Protein AF-A0A084B2P6-F1 (afdb_monomer)

InterPro domains:
  IPR013148 Glycosyl hydrolase family 32, N-terminal [PF00251] (120-154)
  IPR023296 Glycosyl hydrolase, five-bladed beta-propeller domain superfamily [G3DSA:2.115.10.20] (89-159)
  IPR023296 Glycosyl hydrolase, five-bladed beta-propeller domain superfamily [SSF75005] (111-155)
  IPR051214 Glycosyl Hydrolase 32 Enzymes [PTHR43101] (87-155)

Sequence (159 aa):
MSFLIGGGYDPGNLYVGLVRDEDGEILLKQTGINDEAMIRIVWDTSEWAGEPVHIVITDQSTSECWGHINFDDLRVGCPALGACNGQLTFNVLGQANQPARDSMETCELFAADPMRPQYHYTQYQGWINDPAGLSQWNGKHHLFSQFYPDDPFWAVFGM

Organism: Stachybotrys chartarum (strain CBS 109288 / IBT 7711) (NCBI:txid1280523)

Mean predicted aligned error: 15.07 Å

Secondary structure (DSSP, 8-state):
-EEEEEE--BTTTEEEEEEETTT--EEEEE---SEEEEEEEE---GGGTTS-EEEEEEE----SSS--EEEEEEE-SGGGGT-STT-------SSTTPPPTTSS-HHHHHHT-TTS-SSS---SSSEEEEEEEEEEETTEEEEEEEEESS-SS---S--

Radius of gyration: 19.7 Å; Cα contacts (8 Å, |Δi|>4): 262; chains: 1; bounding box: 38×52×53 Å

Structure (mmCIF, N/CA/C/O backbone):
data_AF-A0A084B2P6-F1
#
_entry.id   AF-A0A084B2P6-F1
#
loop_
_atom_site.group_PDB
_atom_site.id
_atom_site.type_symbol
_atom_site.label_atom_id
_atom_site.label_alt_id
_atom_site.label_comp_id
_atom_site.label_asym_id
_atom_site.label_entity_id
_atom_site.label_seq_id
_atom_site.pdbx_PDB_ins_code
_atom_site.Cartn_x
_atom_site.Cartn_y
_atom_site.Cartn_z
_atom_site.occupancy
_atom_site.B_iso_or_equiv
_atom_site.auth_seq_id
_atom_site.auth_comp_id
_atom_site.auth_asym_id
_atom_site.auth_atom_id
_atom_site.pdbx_PDB_model_num
ATOM 1 N N . MET A 1 1 ? -7.056 -10.929 7.705 1.00 83.38 1 MET A N 1
ATOM 2 C CA . MET A 1 1 ? -6.631 -10.192 6.487 1.00 83.38 1 MET A CA 1
ATOM 3 C C . MET A 1 1 ? -5.194 -10.553 6.108 1.00 83.38 1 MET A C 1
ATOM 5 O O . MET A 1 1 ? -4.532 -11.230 6.880 1.00 83.38 1 MET A O 1
ATOM 9 N N . SER A 1 2 ? -4.696 -10.149 4.940 1.00 83.50 2 SER A N 1
ATOM 10 C CA . SER A 1 2 ? -3.293 -10.384 4.550 1.00 83.50 2 SER A CA 1
ATOM 11 C C . SER A 1 2 ? -2.798 -9.341 3.555 1.00 83.50 2 SER A C 1
ATOM 13 O O . SER A 1 2 ? -3.618 -8.810 2.816 1.00 83.50 2 SER A O 1
ATOM 15 N N . PHE A 1 3 ? -1.497 -9.097 3.482 1.00 86.81 3 PHE A N 1
ATOM 16 C CA . PHE A 1 3 ? -0.875 -8.117 2.584 1.00 86.81 3 PHE A CA 1
ATOM 17 C C . PHE A 1 3 ? 0.580 -8.492 2.300 1.00 86.81 3 PHE A C 1
ATOM 19 O O . PHE A 1 3 ? 1.117 -9.395 2.941 1.00 86.81 3 PHE A O 1
ATOM 26 N N . LEU A 1 4 ? 1.210 -7.830 1.337 1.00 83.31 4 LEU A N 1
ATOM 27 C CA . LEU A 1 4 ? 2.648 -7.878 1.108 1.00 83.31 4 LEU A CA 1
ATOM 28 C C . LEU A 1 4 ? 3.327 -6.684 1.786 1.00 83.31 4 LEU A C 1
ATOM 30 O O . LEU A 1 4 ? 2.823 -5.564 1.715 1.00 83.31 4 LEU A O 1
ATOM 34 N N . ILE A 1 5 ? 4.469 -6.924 2.427 1.00 85.38 5 ILE A N 1
ATOM 35 C CA . ILE A 1 5 ? 5.293 -5.885 3.054 1.00 85.38 5 ILE A CA 1
ATOM 36 C C . ILE A 1 5 ? 6.774 -6.105 2.751 1.00 85.38 5 ILE A C 1
ATOM 38 O O . ILE A 1 5 ? 7.235 -7.245 2.700 1.00 85.38 5 ILE A O 1
ATOM 42 N N . GLY A 1 6 ? 7.509 -5.010 2.602 1.00 80.44 6 GLY A N 1
ATOM 43 C CA . GLY A 1 6 ? 8.960 -4.968 2.440 1.00 80.44 6 GLY A CA 1
ATOM 44 C C . GLY A 1 6 ? 9.513 -3.659 3.004 1.00 80.44 6 GLY A C 1
ATOM 45 O O . GLY A 1 6 ? 8.765 -2.832 3.530 1.00 80.44 6 GLY A O 1
ATOM 46 N N . GLY A 1 7 ? 10.820 -3.465 2.906 1.00 85.31 7 GLY A N 1
ATOM 47 C CA . GLY A 1 7 ? 11.531 -2.297 3.414 1.00 85.31 7 GLY A CA 1
ATOM 48 C C . GLY A 1 7 ? 12.064 -2.471 4.839 1.00 85.31 7 GLY A C 1
ATOM 49 O O . GLY A 1 7 ? 12.409 -3.572 5.289 1.00 85.31 7 GLY A O 1
ATOM 50 N N . GLY A 1 8 ? 12.182 -1.351 5.54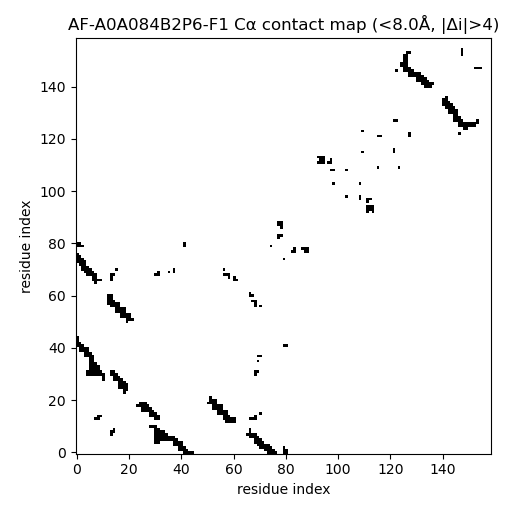5 1.00 79.19 8 GLY A N 1
ATOM 51 C CA . GLY A 1 8 ? 12.885 -1.230 6.815 1.00 79.19 8 GLY A CA 1
ATOM 52 C C . GLY A 1 8 ? 12.164 -1.842 8.019 1.00 79.19 8 GLY A C 1
ATOM 53 O O . GLY A 1 8 ? 10.936 -1.910 8.097 1.00 79.19 8 GLY A O 1
ATOM 54 N N . TYR A 1 9 ? 12.967 -2.267 8.993 1.00 83.56 9 TYR A N 1
ATOM 55 C CA . TYR A 1 9 ? 12.530 -2.648 10.332 1.00 83.56 9 TYR A CA 1
ATOM 56 C C . TYR A 1 9 ? 12.719 -1.458 11.281 1.00 83.56 9 TYR A C 1
ATOM 58 O O . TYR A 1 9 ? 13.807 -1.243 11.815 1.00 83.56 9 TYR A O 1
ATOM 66 N N . ASP A 1 10 ? 11.653 -0.692 11.502 1.00 81.81 10 ASP A N 1
ATOM 67 C CA . ASP A 1 10 ? 11.595 0.314 12.564 1.00 81.81 10 ASP A CA 1
ATOM 68 C C . ASP A 1 10 ? 10.172 0.358 13.150 1.00 81.81 10 ASP A C 1
ATOM 70 O O . ASP A 1 10 ? 9.289 1.014 12.606 1.00 81.81 10 ASP A O 1
ATOM 74 N N . PRO A 1 11 ? 9.909 -0.318 14.279 1.00 81.75 11 PRO A N 1
ATOM 75 C CA . PRO A 1 11 ? 8.573 -0.349 14.881 1.00 81.75 11 PRO A CA 1
ATOM 76 C C . PRO A 1 11 ? 8.019 1.021 15.311 1.00 81.75 11 PRO A C 1
ATOM 78 O O . PRO A 1 11 ? 6.806 1.152 15.536 1.00 81.75 11 PRO A O 1
ATOM 81 N N . GLY A 1 12 ? 8.893 2.020 15.475 1.00 85.31 12 GLY A N 1
ATOM 82 C CA . GLY A 1 12 ? 8.525 3.388 15.822 1.00 85.31 12 GLY A CA 1
ATOM 83 C C . GLY A 1 12 ? 8.117 4.210 14.605 1.00 85.31 12 GLY A C 1
ATOM 84 O O . GLY A 1 12 ? 7.146 4.957 14.696 1.00 85.31 12 GLY A O 1
ATOM 85 N N . ASN A 1 13 ? 8.810 4.033 13.476 1.00 88.94 13 ASN A N 1
ATOM 86 C CA . ASN A 1 13 ? 8.720 4.958 12.339 1.00 88.94 13 ASN A CA 1
ATOM 87 C C . ASN A 1 13 ? 8.388 4.304 10.986 1.00 88.94 13 ASN A C 1
ATOM 89 O O . ASN A 1 13 ? 8.022 5.025 10.066 1.00 88.94 13 ASN A O 1
ATOM 93 N N . LEU A 1 14 ? 8.511 2.981 10.846 1.00 86.62 14 LEU A N 1
ATOM 94 C CA . LEU A 1 14 ? 8.320 2.224 9.601 1.00 86.62 14 LEU A CA 1
ATOM 95 C C . LEU A 1 14 ? 7.420 1.012 9.849 1.00 86.62 14 LEU A C 1
ATOM 97 O O . LEU A 1 14 ? 7.892 -0.092 10.139 1.00 86.62 14 LEU A O 1
ATOM 101 N N . TYR A 1 15 ? 6.107 1.205 9.754 1.00 90.81 15 TYR A N 1
ATOM 102 C CA . TYR A 1 15 ? 5.160 0.117 9.984 1.00 90.81 15 TYR A CA 1
ATOM 103 C C . TYR A 1 15 ? 3.835 0.288 9.250 1.00 90.81 15 TYR A C 1
ATOM 105 O O . TYR A 1 15 ? 3.388 1.392 8.958 1.00 90.81 15 TYR A O 1
ATOM 113 N N . VAL A 1 16 ? 3.163 -0.837 9.046 1.00 92.75 16 VAL A N 1
ATOM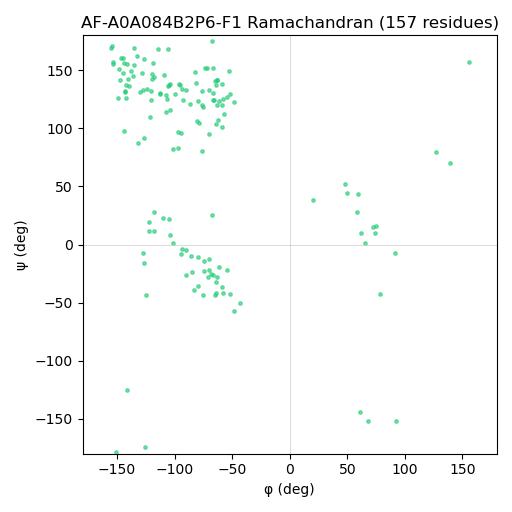 114 C CA . VAL A 1 16 ? 1.744 -0.912 8.709 1.00 92.75 16 VAL A CA 1
ATOM 115 C C . VAL A 1 16 ? 0.976 -1.246 9.981 1.00 92.75 16 VAL A C 1
ATOM 117 O O . VAL A 1 16 ? 1.338 -2.182 10.698 1.00 92.75 16 VAL A O 1
ATOM 120 N N . GLY A 1 17 ? -0.061 -0.473 10.285 1.00 92.50 17 GLY A N 1
ATOM 121 C CA . GLY A 1 17 ? -0.928 -0.651 11.444 1.00 92.50 17 GLY A CA 1
ATOM 122 C C . GLY A 1 17 ? -2.379 -0.901 11.047 1.00 92.50 17 GLY A C 1
ATOM 123 O O . GLY A 1 17 ? -2.866 -0.295 10.095 1.00 92.50 17 GLY A O 1
ATOM 124 N N . LEU A 1 18 ? -3.070 -1.768 11.788 1.00 91.75 18 LEU A N 1
ATOM 125 C CA . LEU A 1 18 ? -4.532 -1.831 11.811 1.00 91.75 18 LEU A CA 1
ATOM 126 C C . LEU A 1 18 ? -5.023 -0.958 12.960 1.00 91.75 18 LEU A C 1
ATOM 128 O O . LEU A 1 18 ? -4.600 -1.173 14.095 1.00 91.75 18 LEU A O 1
ATOM 132 N N . VAL A 1 19 ? -5.893 0.001 12.674 1.00 94.12 19 VAL A N 1
ATOM 133 C CA . VAL A 1 19 ? -6.358 0.991 13.647 1.00 94.12 19 VAL A CA 1
ATOM 134 C C . VAL A 1 19 ? -7.868 0.901 13.789 1.00 94.12 19 VAL A C 1
ATOM 136 O O . VAL A 1 19 ? -8.574 0.858 12.781 1.00 94.12 19 VAL A O 1
ATOM 139 N N . ARG A 1 20 ? -8.361 0.869 15.030 1.00 94.06 20 ARG A N 1
ATOM 140 C CA . ARG A 1 20 ? -9.796 0.955 15.321 1.00 94.06 20 ARG A CA 1
ATOM 141 C C . ARG A 1 20 ? -10.269 2.396 15.163 1.00 94.06 20 ARG A C 1
ATOM 143 O O . ARG A 1 20 ? -9.659 3.316 15.704 1.00 94.06 20 ARG A O 1
ATOM 150 N N . ASP A 1 21 ? -11.373 2.598 14.448 1.00 89.81 21 ASP A N 1
ATOM 151 C CA . ASP A 1 21 ? -11.883 3.948 14.172 1.00 89.81 21 ASP A CA 1
ATOM 152 C C . ASP A 1 21 ? -12.468 4.632 15.419 1.00 89.81 21 ASP A C 1
ATOM 154 O O . ASP A 1 21 ? -12.472 5.858 15.499 1.00 89.81 21 ASP A O 1
ATOM 158 N N . GLU A 1 22 ? -12.979 3.855 16.381 1.00 94.12 22 GLU A N 1
ATOM 159 C CA . GLU A 1 22 ? -13.667 4.373 17.572 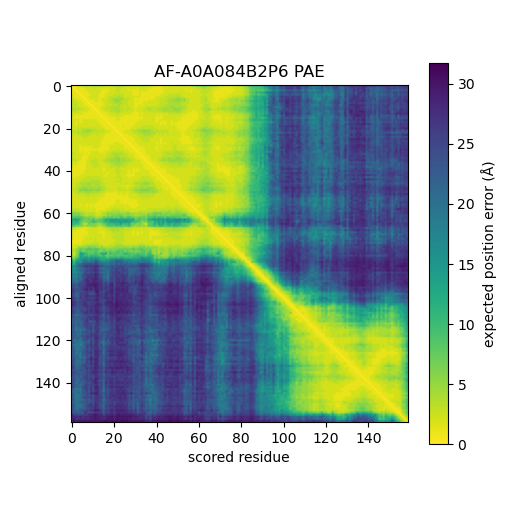1.00 94.12 22 GLU A CA 1
ATOM 160 C C . GLU A 1 22 ? -12.744 5.185 18.492 1.00 94.12 22 GLU A C 1
ATOM 162 O O . GLU A 1 22 ? -13.128 6.252 18.975 1.00 94.12 22 GLU A O 1
ATOM 167 N N . ASP A 1 23 ? -11.533 4.689 18.731 1.00 96.06 23 ASP A N 1
ATOM 168 C CA . ASP A 1 23 ? -10.599 5.209 19.734 1.00 96.06 23 ASP A CA 1
ATOM 169 C C . ASP A 1 23 ? -9.200 5.514 19.169 1.00 96.06 23 ASP A C 1
ATOM 171 O O . ASP A 1 23 ? -8.370 6.109 19.862 1.00 96.06 23 ASP A O 1
ATOM 175 N N . GLY A 1 24 ? -8.935 5.154 17.909 1.00 94.19 24 GLY A N 1
ATOM 176 C CA . GLY A 1 24 ? -7.622 5.293 17.286 1.00 94.19 24 GLY A CA 1
ATOM 177 C C . GLY A 1 24 ? -6.587 4.295 17.811 1.00 94.19 24 GLY A C 1
ATOM 178 O O . GLY A 1 24 ? -5.388 4.501 17.600 1.00 94.19 24 GLY A O 1
ATOM 179 N N . GLU A 1 25 ? -7.005 3.234 18.505 1.00 94.75 25 GLU A N 1
ATOM 180 C CA . GLU A 1 25 ? -6.102 2.206 19.011 1.00 94.75 25 GLU A CA 1
ATOM 181 C C . GLU A 1 25 ? -5.468 1.422 17.852 1.00 94.75 25 GLU A C 1
ATOM 183 O O . GLU A 1 25 ? -6.154 0.932 16.954 1.00 94.75 25 GLU A O 1
ATOM 188 N N . ILE A 1 26 ? -4.139 1.267 17.882 1.00 91.88 26 ILE A N 1
ATOM 189 C CA . ILE A 1 26 ? -3.423 0.377 16.961 1.00 91.88 26 ILE A CA 1
ATOM 190 C C . ILE A 1 26 ? -3.577 -1.061 17.468 1.00 91.88 26 ILE A C 1
ATOM 192 O O . ILE A 1 26 ? -2.906 -1.463 18.416 1.00 91.88 26 ILE A O 1
ATOM 196 N N . LEU A 1 27 ? -4.425 -1.834 16.797 1.00 91.75 27 LEU A N 1
ATOM 197 C CA . LEU A 1 27 ? -4.758 -3.221 17.128 1.00 91.75 27 LEU A CA 1
ATOM 198 C C . LEU A 1 27 ? -3.637 -4.189 16.743 1.00 91.75 27 LEU A C 1
ATOM 200 O O . LEU A 1 27 ? -3.278 -5.092 17.495 1.00 91.75 27 LEU A O 1
ATOM 204 N N . LEU A 1 28 ? -3.074 -3.992 15.550 1.00 90.69 28 LEU A N 1
ATOM 205 C CA . LEU A 1 28 ? -1.980 -4.792 15.007 1.00 90.69 28 LEU A CA 1
ATOM 206 C C . LEU A 1 28 ? -0.959 -3.882 14.342 1.00 90.69 28 LEU A C 1
ATOM 208 O O . LEU A 1 28 ? -1.307 -2.841 13.788 1.00 90.69 28 LEU A O 1
ATOM 212 N N . LYS A 1 29 ? 0.307 -4.297 14.369 1.00 91.69 29 LYS A N 1
ATOM 213 C CA . LYS A 1 29 ? 1.418 -3.569 13.758 1.00 91.69 29 LYS A CA 1
ATOM 214 C C . LYS A 1 29 ? 2.411 -4.543 13.134 1.00 91.69 29 LYS A C 1
ATOM 216 O O . LYS A 1 29 ? 2.745 -5.554 13.746 1.00 91.69 29 LYS A O 1
ATOM 221 N N . GLN A 1 30 ? 2.903 -4.225 11.941 1.00 90.88 30 GLN A N 1
ATOM 222 C CA . GLN A 1 30 ? 3.903 -5.016 11.228 1.00 90.88 30 GLN A CA 1
ATOM 223 C C . GLN A 1 30 ? 4.926 -4.108 10.547 1.00 90.88 30 GLN A C 1
ATOM 225 O O . GLN A 1 30 ? 4.562 -3.123 9.914 1.00 90.88 30 GLN A O 1
ATOM 230 N N . THR A 1 31 ? 6.201 -4.469 10.644 1.00 88.94 31 THR A N 1
ATOM 231 C CA . THR A 1 31 ? 7.308 -3.795 9.952 1.00 88.94 31 THR A CA 1
ATOM 232 C C . THR A 1 31 ? 7.811 -4.640 8.781 1.00 88.94 31 THR A C 1
ATOM 234 O O . THR A 1 31 ? 7.508 -5.839 8.696 1.00 88.94 31 THR A O 1
ATOM 237 N N . GLY A 1 32 ? 8.644 -4.036 7.930 1.00 78.25 32 GLY A N 1
ATOM 238 C CA . GLY A 1 32 ? 9.517 -4.777 7.025 1.00 78.25 32 GLY A CA 1
ATOM 239 C C . GLY A 1 32 ? 10.607 -5.543 7.785 1.00 78.25 32 GLY A C 1
ATOM 240 O O . GLY A 1 32 ? 10.730 -5.444 9.012 1.00 78.25 32 GLY A O 1
ATOM 241 N N . ILE A 1 33 ? 11.391 -6.332 7.050 1.00 78.31 33 ILE A N 1
ATOM 242 C CA . ILE A 1 33 ? 12.451 -7.201 7.595 1.00 78.31 33 ILE A CA 1
ATOM 243 C C . ILE A 1 33 ? 13.866 -6.721 7.241 1.00 78.31 33 ILE A C 1
ATOM 245 O O . ILE A 1 33 ? 14.809 -7.506 7.279 1.00 78.31 33 ILE A O 1
ATOM 249 N N . ASN A 1 34 ? 14.018 -5.431 6.931 1.00 79.19 34 ASN A N 1
ATOM 250 C CA . ASN A 1 34 ? 15.228 -4.856 6.340 1.00 79.19 34 ASN A CA 1
ATOM 251 C C . ASN A 1 34 ? 15.598 -5.493 4.987 1.00 79.19 34 ASN A C 1
ATOM 253 O O . ASN A 1 34 ? 16.763 -5.784 4.727 1.00 79.19 34 ASN A O 1
ATOM 257 N N . ASP A 1 35 ? 14.595 -5.701 4.135 1.00 74.94 35 ASP A N 1
ATOM 258 C CA . ASP A 1 35 ? 14.761 -6.264 2.794 1.00 74.94 35 ASP A CA 1
ATOM 259 C C . ASP A 1 35 ? 13.710 -5.661 1.853 1.00 74.94 35 ASP A C 1
ATOM 261 O O . ASP A 1 35 ? 12.566 -5.464 2.257 1.00 74.94 35 ASP A O 1
ATOM 265 N N . GLU A 1 36 ? 14.079 -5.373 0.606 1.00 76.88 36 GLU A N 1
ATOM 266 C CA . GLU A 1 36 ? 13.145 -4.910 -0.433 1.00 76.88 36 GLU A CA 1
ATOM 267 C C . GLU A 1 36 ? 12.189 -6.021 -0.882 1.00 76.88 36 GLU A C 1
ATOM 269 O O . GLU A 1 36 ? 11.116 -5.745 -1.423 1.00 76.88 36 GLU A O 1
ATOM 274 N N . ALA A 1 37 ? 12.570 -7.284 -0.669 1.00 66.38 37 ALA A N 1
ATOM 275 C CA . ALA A 1 37 ? 11.736 -8.426 -0.987 1.00 66.38 37 ALA A CA 1
ATOM 276 C C . ALA A 1 37 ? 10.407 -8.360 -0.220 1.00 66.38 37 ALA A C 1
ATOM 278 O O . ALA A 1 37 ? 10.350 -8.395 1.009 1.00 66.38 37 ALA A O 1
ATOM 279 N N . MET A 1 38 ? 9.318 -8.316 -0.983 1.00 72.31 38 MET A N 1
ATOM 280 C CA . MET A 1 38 ? 7.965 -8.276 -0.451 1.00 72.31 38 MET A CA 1
ATOM 281 C C . MET A 1 38 ? 7.545 -9.661 0.051 1.00 72.31 38 MET A C 1
ATOM 283 O O . MET A 1 38 ? 7.466 -10.618 -0.724 1.00 72.31 38 MET A O 1
ATOM 287 N N . ILE A 1 39 ? 7.227 -9.769 1.341 1.00 71.38 39 ILE A N 1
ATOM 288 C CA . ILE A 1 39 ? 6.744 -11.004 1.968 1.00 71.38 39 ILE A CA 1
ATOM 289 C C . ILE A 1 39 ? 5.267 -10.898 2.331 1.00 71.38 39 ILE A C 1
ATOM 291 O O . ILE A 1 39 ? 4.776 -9.838 2.715 1.00 71.38 39 ILE A O 1
ATOM 295 N N . ARG A 1 40 ? 4.545 -12.019 2.237 1.00 86.31 40 ARG A N 1
ATOM 296 C CA . ARG A 1 40 ? 3.134 -12.073 2.623 1.00 86.31 40 ARG A CA 1
ATOM 297 C C . ARG A 1 40 ? 2.982 -12.192 4.130 1.00 86.31 40 ARG A C 1
ATOM 299 O O . ARG A 1 40 ? 3.441 -13.155 4.736 1.00 86.31 40 ARG A O 1
ATOM 306 N N . ILE A 1 41 ? 2.247 -11.248 4.694 1.00 84.12 41 ILE A N 1
ATOM 307 C CA . ILE A 1 41 ? 1.814 -11.228 6.083 1.00 84.12 41 ILE A CA 1
ATOM 308 C C . ILE A 1 41 ? 0.347 -11.595 6.129 1.00 84.12 41 ILE A C 1
ATOM 310 O O . ILE A 1 41 ? -0.454 -11.124 5.322 1.00 84.12 41 ILE A O 1
ATOM 314 N N . VAL A 1 42 ? -0.002 -12.438 7.091 1.00 82.06 42 VAL A N 1
ATOM 315 C CA . VAL A 1 42 ? -1.379 -12.814 7.382 1.00 82.06 42 VAL A CA 1
ATOM 316 C C . VAL A 1 42 ? -1.661 -12.412 8.818 1.00 82.06 42 VAL A C 1
ATOM 318 O O . VAL A 1 42 ? -0.960 -12.822 9.738 1.00 82.06 42 VAL A O 1
ATOM 321 N N . TRP A 1 43 ? -2.698 -11.609 8.995 1.00 86.19 43 TRP A N 1
ATOM 322 C CA . TRP A 1 43 ? -3.242 -11.247 10.293 1.00 86.19 43 TRP A CA 1
ATOM 323 C C . TRP A 1 43 ? -4.569 -11.965 10.495 1.00 86.19 43 TRP A C 1
ATOM 325 O O . TRP A 1 43 ? -5.461 -11.876 9.643 1.00 86.19 43 TRP A O 1
ATOM 335 N N . ASP A 1 44 ? -4.727 -12.642 11.627 1.00 83.19 44 ASP A N 1
ATOM 336 C CA . ASP A 1 44 ? -6.058 -12.999 12.100 1.00 83.19 44 ASP A CA 1
ATOM 337 C C . ASP A 1 44 ? -6.701 -11.740 12.682 1.00 83.19 44 ASP A C 1
ATOM 339 O O . ASP A 1 44 ? -6.167 -11.114 13.590 1.00 83.19 44 ASP A O 1
ATOM 343 N N . THR A 1 45 ? -7.815 -11.331 12.086 1.00 85.50 45 THR A N 1
ATOM 344 C CA . THR A 1 45 ? -8.567 -10.131 12.471 1.00 85.50 45 THR A CA 1
ATOM 345 C C . THR A 1 45 ? -10.004 -10.485 12.830 1.00 85.50 45 THR A C 1
ATOM 347 O O . THR A 1 45 ? -10.884 -9.632 12.750 1.00 85.50 45 THR A O 1
ATOM 350 N N . SER A 1 46 ? -10.270 -11.759 13.133 1.00 83.75 46 SER A N 1
ATOM 351 C CA . SER A 1 46 ? -11.613 -12.248 13.455 1.00 83.75 46 SER A CA 1
ATOM 352 C C . SER A 1 46 ? -12.184 -11.618 14.725 1.00 83.75 46 SER A C 1
ATOM 354 O O . SER A 1 46 ? -13.396 -11.444 14.808 1.00 83.75 46 SER A O 1
ATOM 356 N N . GLU A 1 47 ? -11.320 -11.219 15.661 1.00 86.81 47 GLU A N 1
ATOM 357 C CA . GLU A 1 47 ? -11.694 -10.541 16.906 1.00 86.81 47 GLU A CA 1
ATOM 358 C C . GLU A 1 47 ? -12.457 -9.229 16.667 1.00 86.81 47 GLU A C 1
ATOM 360 O O . GLU A 1 47 ? -13.418 -8.953 17.375 1.00 86.81 47 GLU A O 1
ATOM 365 N N . TRP A 1 48 ? -12.099 -8.475 15.624 1.00 87.38 48 TRP A N 1
ATOM 366 C CA . TRP A 1 48 ? -12.689 -7.164 15.302 1.00 87.38 48 TRP A CA 1
ATOM 367 C C . TRP A 1 48 ? -13.652 -7.226 14.109 1.00 87.38 48 TRP A C 1
ATOM 369 O O . TRP A 1 48 ? -13.882 -6.240 13.406 1.00 87.38 48 TRP A O 1
ATOM 379 N N . ALA A 1 49 ? -14.190 -8.409 13.805 1.00 82.31 49 ALA A N 1
ATOM 380 C CA . ALA A 1 49 ? -15.095 -8.576 12.677 1.00 82.31 49 ALA A CA 1
ATOM 381 C C . ALA A 1 49 ? -16.386 -7.760 12.874 1.00 82.31 49 ALA A C 1
ATOM 383 O O . ALA A 1 49 ? -17.156 -7.998 13.800 1.00 82.31 49 ALA A O 1
ATOM 384 N N . GLY A 1 50 ? -16.649 -6.834 11.948 1.00 82.94 50 GLY A N 1
ATOM 385 C CA . GLY A 1 50 ? -17.814 -5.946 11.998 1.00 82.94 50 GLY A CA 1
ATOM 386 C C . GLY A 1 50 ? -17.561 -4.613 12.706 1.00 82.94 50 GLY A C 1
ATOM 387 O O . GLY A 1 50 ? -18.418 -3.735 12.624 1.00 82.94 50 GLY A O 1
ATOM 388 N N . GLU A 1 51 ? -16.395 -4.427 13.329 1.00 87.31 51 GLU A N 1
ATOM 389 C CA . GLU A 1 51 ? -15.949 -3.125 13.828 1.00 87.31 51 GLU A CA 1
ATOM 390 C C . GLU A 1 51 ? -15.342 -2.291 12.681 1.00 87.31 51 GLU A C 1
ATOM 392 O O . GLU A 1 51 ? -14.615 -2.839 11.843 1.00 87.31 51 GLU A O 1
ATOM 397 N N . PRO A 1 52 ? -15.622 -0.975 12.599 1.00 84.69 52 PRO A N 1
ATOM 398 C CA . PRO A 1 52 ? -14.939 -0.087 11.663 1.00 84.69 52 PRO A CA 1
ATOM 399 C C . PRO A 1 52 ? -13.453 0.055 12.019 1.00 84.69 52 PRO A C 1
ATOM 401 O O . PRO A 1 52 ? -13.092 0.417 13.143 1.00 84.69 52 PRO A O 1
ATOM 404 N N . VAL A 1 53 ? -12.596 -0.246 11.046 1.00 89.81 53 VAL A N 1
ATOM 405 C CA . VAL A 1 53 ? -11.136 -0.185 11.160 1.00 89.81 53 VAL A CA 1
ATOM 406 C C . VAL A 1 53 ? -10.534 0.351 9.864 1.00 89.81 53 VAL A C 1
ATOM 408 O O . VAL A 1 53 ? -11.089 0.146 8.778 1.00 89.81 53 VAL A O 1
ATOM 411 N N . HIS A 1 54 ? -9.345 0.941 9.952 1.00 89.94 54 HIS A N 1
ATOM 412 C CA . HIS A 1 54 ? -8.558 1.355 8.792 1.00 89.94 54 HIS A CA 1
ATOM 413 C C . HIS A 1 54 ? -7.096 0.910 8.894 1.00 89.94 54 HIS A C 1
ATOM 415 O O . HIS A 1 54 ? -6.591 0.552 9.958 1.00 89.94 54 HIS A O 1
ATOM 421 N N . ILE A 1 55 ? -6.409 0.909 7.749 1.00 93.69 55 ILE A N 1
ATOM 422 C CA . ILE A 1 55 ? -4.967 0.670 7.676 1.00 93.69 55 ILE A CA 1
ATOM 423 C C . ILE A 1 55 ? -4.237 2.011 7.694 1.00 93.69 55 ILE A C 1
ATOM 425 O O . ILE A 1 55 ? -4.587 2.921 6.943 1.00 93.69 55 ILE A O 1
ATOM 429 N N . VAL A 1 56 ? -3.190 2.099 8.510 1.00 93.50 56 VAL A N 1
ATOM 430 C CA . VAL A 1 56 ? -2.228 3.204 8.509 1.00 93.50 56 VAL A CA 1
ATOM 431 C C . VAL A 1 56 ? -0.882 2.679 8.037 1.00 93.50 56 VAL A C 1
ATOM 433 O O . VAL A 1 56 ? -0.389 1.681 8.554 1.00 93.50 56 VAL A O 1
ATOM 436 N N . ILE A 1 57 ? -0.280 3.361 7.067 1.00 94.38 57 ILE A N 1
ATOM 437 C CA . ILE A 1 57 ? 1.089 3.105 6.619 1.00 94.38 57 ILE A CA 1
ATOM 438 C C . ILE A 1 57 ? 1.933 4.270 7.124 1.00 94.38 57 ILE A C 1
ATOM 440 O O . ILE A 1 57 ? 1.723 5.414 6.724 1.00 94.38 57 ILE A O 1
ATOM 444 N N . THR A 1 58 ? 2.849 3.977 8.037 1.00 90.31 58 THR A N 1
ATOM 445 C CA . THR A 1 58 ? 3.738 4.958 8.651 1.00 90.31 58 THR A CA 1
ATOM 446 C C . THR A 1 58 ? 5.116 4.810 8.039 1.00 90.31 58 THR A C 1
ATOM 448 O O . THR A 1 58 ? 5.761 3.779 8.224 1.00 90.31 58 THR A O 1
ATOM 451 N N . ASP A 1 59 ? 5.549 5.858 7.345 1.00 92.00 59 ASP A N 1
ATOM 452 C CA . ASP A 1 59 ? 6.919 6.044 6.881 1.00 92.00 59 ASP A CA 1
ATOM 453 C C . ASP A 1 59 ? 7.422 7.409 7.369 1.00 92.00 59 ASP A C 1
ATOM 455 O O . ASP A 1 59 ? 7.137 8.455 6.786 1.00 92.00 59 ASP A O 1
ATOM 459 N N . GLN A 1 60 ? 8.051 7.410 8.542 1.00 92.44 60 GLN A N 1
ATOM 460 C CA . GLN A 1 60 ? 8.559 8.606 9.226 1.00 92.44 60 GLN A CA 1
ATOM 461 C C . GLN A 1 60 ? 10.077 8.572 9.407 1.00 92.44 60 GLN A C 1
ATOM 463 O O . GLN A 1 60 ? 10.642 9.367 10.160 1.00 92.44 60 GLN A O 1
ATOM 468 N N . SER A 1 61 ? 10.750 7.637 8.743 1.00 85.38 61 SER A N 1
ATOM 469 C CA . SER A 1 61 ? 12.202 7.565 8.764 1.00 85.38 61 SER A CA 1
ATOM 470 C C . SER A 1 61 ? 12.808 8.811 8.119 1.00 85.38 61 SER A C 1
ATOM 472 O O . SER A 1 61 ? 12.363 9.292 7.081 1.00 85.38 61 SER A O 1
ATOM 474 N N . THR A 1 62 ? 13.857 9.335 8.746 1.00 84.31 62 THR A N 1
ATOM 475 C CA . THR A 1 62 ? 14.648 10.464 8.234 1.00 84.31 62 THR A CA 1
ATOM 476 C C . THR A 1 62 ? 15.994 10.022 7.662 1.00 84.31 62 THR A C 1
ATOM 478 O O . THR A 1 62 ? 16.847 10.855 7.364 1.00 84.31 62 THR A O 1
ATOM 481 N N . SER A 1 63 ? 16.215 8.712 7.539 1.00 74.50 63 SER A N 1
ATOM 482 C CA . SER A 1 63 ? 17.447 8.151 6.989 1.00 74.50 63 SER A CA 1
ATOM 483 C C . SER A 1 63 ? 17.536 8.407 5.484 1.00 74.50 63 SER A C 1
ATOM 485 O O . SER A 1 63 ? 16.592 8.150 4.746 1.00 74.50 63 SER A O 1
ATOM 487 N N . GLU A 1 64 ? 18.691 8.882 5.018 1.00 65.56 64 GLU A N 1
ATOM 488 C CA . GLU A 1 64 ? 18.900 9.280 3.616 1.00 65.56 64 GLU A CA 1
ATOM 489 C C . GLU A 1 64 ? 19.165 8.099 2.661 1.00 65.56 64 GLU A C 1
ATOM 491 O O . GLU A 1 64 ? 19.169 8.284 1.447 1.00 65.56 64 GLU A O 1
ATOM 496 N N . CYS A 1 65 ? 19.403 6.893 3.191 1.00 61.38 65 CYS A N 1
ATOM 497 C CA . CYS A 1 65 ? 19.806 5.727 2.390 1.00 61.38 65 CYS A CA 1
ATOM 498 C C . CYS A 1 65 ? 18.902 4.503 2.568 1.00 61.38 65 CYS A C 1
ATOM 500 O O . CYS A 1 65 ? 18.618 3.805 1.602 1.00 61.38 65 CYS A O 1
ATOM 502 N N . TRP A 1 66 ? 18.521 4.193 3.809 1.00 68.25 66 TRP A N 1
ATOM 503 C CA . TRP A 1 66 ? 17.736 3.006 4.152 1.00 68.25 66 TRP A CA 1
ATOM 504 C C . TRP A 1 66 ? 16.744 3.351 5.247 1.00 68.25 66 TRP A C 1
ATOM 506 O O . TRP A 1 66 ? 17.154 3.828 6.307 1.00 68.25 66 TRP A O 1
ATOM 516 N N . GLY A 1 67 ? 15.469 3.074 5.009 1.00 75.38 67 GLY A N 1
ATOM 517 C CA . GLY A 1 67 ? 14.407 3.331 5.967 1.00 75.38 67 GLY A CA 1
ATOM 518 C C . GLY A 1 67 ? 13.183 3.876 5.262 1.00 75.38 67 GLY A C 1
ATOM 519 O O . GLY A 1 67 ? 12.871 5.046 5.397 1.00 75.38 67 GLY A O 1
ATOM 520 N N . HIS A 1 68 ? 12.534 3.010 4.502 1.00 82.50 68 HIS A N 1
ATOM 521 C CA . HIS A 1 68 ? 11.229 3.219 3.889 1.00 82.50 68 HIS A CA 1
ATOM 522 C C . HIS A 1 68 ? 10.397 1.958 4.099 1.00 82.50 68 HIS A C 1
ATOM 524 O O . HIS A 1 68 ? 10.931 0.921 4.513 1.00 82.50 68 HIS A O 1
ATOM 530 N N . ILE A 1 69 ? 9.104 2.019 3.809 1.00 87.62 69 ILE A N 1
ATOM 531 C CA . ILE A 1 69 ? 8.223 0.850 3.852 1.00 87.62 69 ILE A CA 1
ATOM 532 C C . ILE A 1 69 ? 7.515 0.633 2.516 1.00 87.62 69 ILE A C 1
ATOM 534 O O . ILE A 1 69 ? 6.957 1.556 1.928 1.00 87.62 69 ILE A O 1
ATOM 538 N N . ASN A 1 70 ? 7.503 -0.615 2.054 1.00 85.44 70 ASN A N 1
ATOM 539 C CA . ASN A 1 70 ? 6.745 -1.031 0.879 1.00 85.44 70 ASN A CA 1
ATOM 540 C C . ASN A 1 70 ? 5.501 -1.798 1.337 1.00 85.44 70 ASN A C 1
ATOM 542 O O . ASN A 1 70 ? 5.587 -2.644 2.230 1.00 85.44 70 ASN A O 1
ATOM 546 N N . PHE A 1 71 ? 4.352 -1.543 0.714 1.00 88.50 71 PHE A N 1
ATOM 547 C CA . PHE A 1 71 ? 3.087 -2.205 1.039 1.00 88.50 71 PHE A CA 1
ATOM 548 C C . PHE A 1 71 ? 2.267 -2.458 -0.224 1.00 88.50 71 PHE A C 1
ATOM 550 O O . PHE A 1 71 ? 2.089 -1.547 -1.029 1.00 88.50 71 PHE A O 1
ATOM 557 N N . ASP A 1 72 ? 1.759 -3.681 -0.389 1.00 85.62 72 ASP A N 1
ATOM 558 C CA . ASP A 1 72 ? 0.982 -4.070 -1.572 1.00 85.62 72 ASP A CA 1
ATOM 559 C C . ASP A 1 72 ? 0.007 -5.235 -1.285 1.00 85.62 72 ASP A C 1
ATOM 561 O O . ASP A 1 72 ? 0.045 -5.856 -0.222 1.00 85.62 72 ASP A O 1
ATOM 565 N N . ASP A 1 73 ? -0.875 -5.550 -2.237 1.00 80.31 73 ASP A N 1
ATOM 566 C CA . ASP A 1 73 ? -1.728 -6.750 -2.302 1.00 80.31 73 ASP A CA 1
ATOM 567 C C . ASP A 1 73 ? -2.474 -7.066 -0.989 1.00 80.31 73 ASP A C 1
ATOM 569 O O . ASP A 1 73 ? -2.422 -8.184 -0.446 1.00 80.31 73 ASP A O 1
ATOM 573 N N . LEU A 1 74 ? -3.170 -6.040 -0.480 1.00 86.31 74 LEU A N 1
ATOM 574 C CA . LEU A 1 74 ? -4.093 -6.120 0.648 1.00 86.31 74 LEU A CA 1
ATOM 575 C C . LEU A 1 74 ? -5.321 -6.960 0.284 1.00 86.31 74 LEU A C 1
ATOM 577 O O . LEU A 1 74 ? -6.073 -6.660 -0.641 1.00 86.31 74 LEU A O 1
ATOM 581 N N . ARG A 1 75 ? -5.570 -7.992 1.084 1.00 81.62 75 ARG A N 1
ATOM 582 C CA . ARG A 1 75 ? -6.685 -8.927 0.943 1.00 81.62 75 ARG A CA 1
ATOM 583 C C . ARG A 1 75 ? -7.445 -9.035 2.255 1.00 81.62 75 ARG A C 1
ATOM 585 O O . ARG A 1 75 ? -6.859 -9.249 3.320 1.00 81.62 75 ARG A O 1
ATOM 592 N N . VAL A 1 76 ? -8.766 -8.960 2.166 1.00 82.38 76 VAL A N 1
ATOM 593 C CA . VAL A 1 76 ? -9.685 -9.071 3.304 1.00 82.38 76 VAL A CA 1
ATOM 594 C C . VAL A 1 76 ? -10.610 -10.269 3.140 1.00 82.38 76 VAL A C 1
ATOM 596 O O . VAL A 1 76 ? -10.837 -10.743 2.029 1.00 82.38 76 VAL A O 1
ATOM 599 N N . GLY A 1 77 ? -11.127 -10.774 4.260 1.00 77.06 77 GLY A N 1
ATOM 600 C CA . GLY A 1 77 ? -12.015 -11.931 4.288 1.00 77.06 77 GLY A CA 1
ATOM 601 C C . GLY A 1 77 ? -11.377 -13.208 3.735 1.00 77.06 77 GLY A C 1
ATOM 602 O O . GLY A 1 77 ? -10.190 -13.473 3.902 1.00 77.06 77 GLY A O 1
ATOM 603 N N . CYS A 1 78 ? -12.208 -13.993 3.066 1.00 69.94 78 CYS A N 1
ATOM 604 C CA . CYS A 1 78 ? -11.914 -15.261 2.407 1.00 69.94 78 CYS A CA 1
ATOM 605 C C . CYS A 1 78 ? -10.585 -15.291 1.583 1.00 69.94 78 CYS A C 1
ATOM 607 O O . CYS A 1 78 ? -9.735 -16.153 1.833 1.00 69.94 78 CYS A O 1
ATOM 609 N N . PRO A 1 79 ? -10.320 -14.318 0.686 1.00 69.25 79 PRO A N 1
ATOM 610 C CA . PRO A 1 79 ? -9.046 -14.174 -0.037 1.00 69.25 79 PRO A CA 1
ATOM 611 C C . PRO A 1 79 ? -7.764 -14.100 0.809 1.00 69.25 79 PRO A C 1
ATOM 613 O O . PRO A 1 79 ? -6.679 -14.367 0.286 1.00 69.25 79 PRO A O 1
ATOM 616 N N . ALA A 1 80 ? -7.854 -13.730 2.091 1.00 67.44 80 ALA A N 1
ATOM 617 C CA . ALA A 1 80 ? -6.680 -13.502 2.933 1.00 67.44 80 ALA A CA 1
ATOM 618 C C . ALA A 1 80 ? -5.864 -14.772 3.230 1.00 67.44 80 ALA A C 1
ATOM 620 O O . ALA A 1 80 ? -4.666 -14.690 3.480 1.00 67.44 80 ALA A O 1
ATOM 621 N N . LEU A 1 81 ? -6.502 -15.944 3.192 1.00 66.81 81 LEU A N 1
ATOM 622 C CA . LEU A 1 81 ? -5.856 -17.231 3.481 1.00 66.81 81 LEU A CA 1
ATOM 623 C C . LEU A 1 81 ? -5.513 -18.027 2.214 1.00 66.81 81 LEU A C 1
ATOM 625 O O . LEU A 1 81 ? -5.058 -19.161 2.309 1.00 66.81 81 LEU A O 1
ATOM 629 N N . GLY A 1 82 ? -5.798 -17.485 1.022 1.00 61.44 82 GLY A N 1
ATOM 630 C CA . GLY A 1 82 ? -5.689 -18.231 -0.239 1.00 61.44 82 GLY A CA 1
ATOM 631 C C . GLY A 1 82 ? -6.616 -19.458 -0.328 1.00 61.44 82 GLY A C 1
ATOM 632 O O . GLY A 1 82 ? -6.480 -20.259 -1.245 1.00 61.44 82 GLY A O 1
ATOM 633 N N . ALA A 1 83 ? -7.548 -19.612 0.620 1.00 54.16 83 ALA A N 1
ATOM 634 C CA . ALA A 1 83 ? -8.283 -20.850 0.885 1.00 54.16 83 ALA A CA 1
ATOM 635 C C . ALA A 1 83 ? -9.635 -20.960 0.160 1.00 54.16 83 ALA A C 1
ATOM 637 O O . ALA A 1 83 ? -10.318 -21.978 0.255 1.00 54.16 83 ALA A O 1
ATOM 638 N N . CYS A 1 84 ? -10.058 -19.929 -0.562 1.00 56.31 84 CYS A N 1
ATOM 639 C CA . CYS A 1 84 ? -11.377 -19.919 -1.184 1.00 56.31 84 CYS A CA 1
ATOM 640 C C . CYS A 1 84 ? -11.266 -20.417 -2.608 1.00 56.31 84 CYS A C 1
ATOM 642 O O . CYS A 1 84 ? -10.910 -19.609 -3.447 1.00 56.31 84 CYS A O 1
ATOM 644 N N . ASN A 1 85 ? -11.530 -21.711 -2.850 1.00 53.69 85 ASN A N 1
ATOM 645 C CA . ASN A 1 85 ? -11.883 -22.386 -4.121 1.00 53.69 85 ASN A CA 1
ATOM 646 C C . ASN A 1 85 ? -11.528 -21.676 -5.459 1.00 53.69 85 ASN A C 1
ATOM 648 O O . ASN A 1 85 ? -12.320 -21.702 -6.396 1.00 53.69 85 ASN A O 1
ATOM 652 N N . GLY A 1 86 ? -10.377 -21.007 -5.569 1.00 48.62 86 GLY A N 1
ATOM 653 C CA . GLY A 1 86 ? -10.064 -20.080 -6.666 1.00 48.62 86 GLY A CA 1
ATOM 654 C C . GLY A 1 86 ? -10.917 -18.797 -6.747 1.00 48.62 86 GLY A C 1
ATOM 655 O O . GLY A 1 86 ? -10.699 -17.992 -7.647 1.00 48.62 86 GLY A O 1
ATOM 656 N N . GLN A 1 87 ? -11.863 -18.564 -5.835 1.00 42.25 87 GLN A N 1
ATOM 657 C CA . GLN A 1 87 ? -12.736 -17.394 -5.851 1.00 42.25 87 GLN A CA 1
ATOM 658 C C . GLN A 1 87 ? -12.187 -16.320 -4.913 1.00 42.25 87 GLN A C 1
ATOM 660 O O . GLN A 1 87 ? -12.588 -16.177 -3.757 1.00 42.25 87 GLN A O 1
ATOM 665 N N . LEU A 1 88 ? -11.241 -15.547 -5.441 1.00 41.66 88 LEU A N 1
ATOM 666 C CA . LEU A 1 88 ? -10.941 -14.239 -4.890 1.00 41.66 88 LEU A CA 1
ATOM 667 C C . LEU A 1 88 ? -12.195 -13.371 -5.082 1.00 41.66 88 LEU A C 1
ATOM 669 O O . LEU A 1 88 ? -12.484 -12.938 -6.195 1.00 41.66 88 LEU A O 1
ATOM 673 N N . THR A 1 89 ? -12.974 -13.127 -4.029 1.00 38.69 89 THR A N 1
ATOM 674 C CA . THR A 1 89 ? -13.976 -12.053 -4.057 1.00 38.69 89 THR A CA 1
ATOM 675 C C . THR A 1 89 ? -13.251 -10.730 -3.894 1.00 38.69 89 THR A C 1
ATOM 677 O O . THR A 1 89 ? -13.174 -10.163 -2.807 1.00 38.69 89 THR A O 1
ATOM 680 N N . PHE A 1 90 ? -12.687 -10.259 -4.996 1.00 39.41 90 PHE A N 1
ATOM 681 C CA . PHE A 1 90 ? -12.611 -8.832 -5.240 1.00 39.41 90 PHE A CA 1
ATOM 682 C C . PHE A 1 90 ? -14.031 -8.354 -5.561 1.00 39.41 90 PHE A C 1
ATOM 684 O O . PHE A 1 90 ? -14.826 -9.107 -6.133 1.00 39.41 90 PHE A O 1
ATOM 691 N N . ASN A 1 91 ? -14.353 -7.095 -5.270 1.00 36.19 91 ASN A N 1
ATOM 692 C CA . ASN A 1 91 ? -15.275 -6.413 -6.170 1.00 36.19 91 ASN A CA 1
ATOM 693 C C . ASN A 1 91 ? -14.595 -6.456 -7.543 1.00 36.19 91 ASN A C 1
ATOM 695 O O . ASN A 1 91 ? -13.612 -5.753 -7.765 1.00 36.19 91 ASN A O 1
ATOM 699 N N . VAL A 1 92 ? -15.030 -7.374 -8.409 1.00 36.44 92 VAL A N 1
ATOM 700 C CA . VAL A 1 92 ? -14.474 -7.529 -9.751 1.00 36.44 92 VAL A CA 1
ATOM 701 C C . VAL A 1 92 ? -14.899 -6.310 -10.554 1.00 36.44 92 VAL A C 1
ATOM 703 O O . VAL A 1 92 ? -15.985 -6.264 -11.125 1.00 36.44 92 VAL A O 1
ATOM 706 N N . LEU A 1 93 ? -14.020 -5.322 -10.598 1.00 38.06 93 LEU A N 1
ATOM 707 C CA . LEU A 1 93 ? -13.899 -4.431 -11.735 1.00 38.06 93 LEU A CA 1
ATOM 708 C C . LEU A 1 93 ? -12.681 -4.934 -12.517 1.00 38.06 93 LEU A C 1
ATOM 710 O O . LEU A 1 93 ? -11.571 -4.467 -12.295 1.00 38.06 93 LEU A O 1
ATOM 714 N N . GLY A 1 94 ? -12.862 -5.964 -13.360 1.00 34.72 94 GLY A N 1
ATOM 715 C CA . GLY A 1 94 ? -11.823 -6.316 -14.332 1.00 34.72 94 GLY A CA 1
ATOM 716 C C . GLY A 1 94 ? -11.740 -7.739 -14.899 1.00 34.72 94 GLY A C 1
ATOM 717 O O . GLY A 1 94 ? -12.141 -8.739 -14.308 1.00 34.72 94 GLY A O 1
ATOM 718 N N . GLN A 1 95 ? -11.107 -7.756 -16.074 1.00 31.59 95 GLN A N 1
ATOM 719 C CA . GLN A 1 95 ? -10.421 -8.819 -16.821 1.00 31.59 95 GLN A CA 1
ATOM 720 C C . GLN A 1 95 ? -11.178 -9.883 -17.626 1.00 31.59 95 GLN A C 1
ATOM 722 O O . GLN A 1 95 ? -10.791 -10.105 -18.770 1.00 31.59 95 GLN A O 1
ATOM 727 N N . ALA A 1 96 ? -12.277 -10.477 -17.155 1.00 36.16 96 ALA A N 1
ATOM 728 C CA . ALA A 1 96 ? -13.088 -11.346 -18.037 1.00 36.16 96 ALA A CA 1
ATOM 729 C C . ALA A 1 96 ? -13.841 -10.553 -19.134 1.00 36.16 96 ALA A C 1
ATOM 731 O O . ALA A 1 96 ? -14.340 -11.130 -20.094 1.00 36.16 96 ALA A O 1
ATOM 732 N N . ASN A 1 97 ? -13.872 -9.225 -18.984 1.00 38.31 97 ASN A N 1
ATOM 733 C CA . ASN A 1 97 ? -14.457 -8.249 -19.899 1.00 38.31 97 ASN A CA 1
ATOM 734 C C . ASN A 1 97 ? -13.398 -7.282 -20.453 1.00 38.31 97 ASN A C 1
ATOM 736 O O . ASN A 1 97 ? -13.730 -6.133 -20.738 1.00 38.31 97 ASN A O 1
ATOM 740 N N . GLN A 1 98 ? -12.121 -7.686 -20.559 1.00 39.09 98 GLN A N 1
ATOM 741 C CA . GLN A 1 98 ? -11.179 -6.836 -21.290 1.00 39.09 98 GLN A CA 1
ATOM 742 C C . GLN A 1 98 ? -11.662 -6.727 -22.739 1.00 39.09 98 GLN A C 1
ATOM 744 O O . GLN A 1 98 ? -11.871 -7.759 -23.387 1.00 39.09 98 GLN A O 1
ATOM 749 N N . PRO A 1 99 ? -11.882 -5.508 -23.244 1.00 40.03 99 PRO A N 1
ATOM 750 C CA . PRO A 1 99 ? -12.354 -5.332 -24.601 1.00 40.03 99 PRO A CA 1
ATOM 751 C C . PRO A 1 99 ? -11.266 -5.836 -25.551 1.00 40.03 99 PRO A C 1
ATOM 753 O O . PRO A 1 99 ? -10.074 -5.630 -25.312 1.00 40.03 99 PRO A O 1
ATOM 756 N N . ALA A 1 100 ? -11.658 -6.509 -26.633 1.00 50.91 100 ALA A N 1
ATOM 757 C CA . ALA A 1 100 ? -10.725 -6.823 -27.707 1.00 50.91 100 ALA A CA 1
ATOM 758 C C . ALA A 1 100 ? -10.018 -5.538 -28.174 1.00 50.91 100 ALA A C 1
ATOM 760 O O . ALA A 1 100 ? -10.603 -4.451 -28.123 1.00 50.91 100 ALA A O 1
ATOM 761 N N . ARG A 1 101 ? -8.771 -5.664 -28.638 1.00 44.09 101 ARG A N 1
ATOM 762 C CA . ARG A 1 101 ? -8.021 -4.555 -29.245 1.00 44.09 101 ARG A CA 1
ATOM 763 C C . ARG A 1 101 ? -8.930 -3.884 -30.295 1.00 44.09 101 ARG A C 1
ATOM 765 O O . ARG A 1 101 ? -9.458 -4.589 -31.150 1.00 44.09 101 ARG A O 1
ATOM 772 N N . ASP A 1 102 ? -9.172 -2.579 -30.146 1.00 57.94 102 ASP A N 1
ATOM 773 C CA . ASP A 1 102 ? -10.079 -1.739 -30.961 1.00 57.94 102 ASP A CA 1
ATOM 774 C C . ASP A 1 102 ? -11.603 -1.888 -30.740 1.00 57.94 102 ASP A C 1
ATOM 776 O O . ASP A 1 102 ? -12.392 -1.432 -31.565 1.00 57.94 102 ASP A O 1
ATOM 780 N N . SER A 1 103 ? -12.062 -2.498 -29.641 1.00 59.69 103 SER A N 1
ATOM 781 C CA . SER A 1 103 ? -13.510 -2.666 -29.378 1.00 59.69 103 SER A CA 1
ATOM 782 C C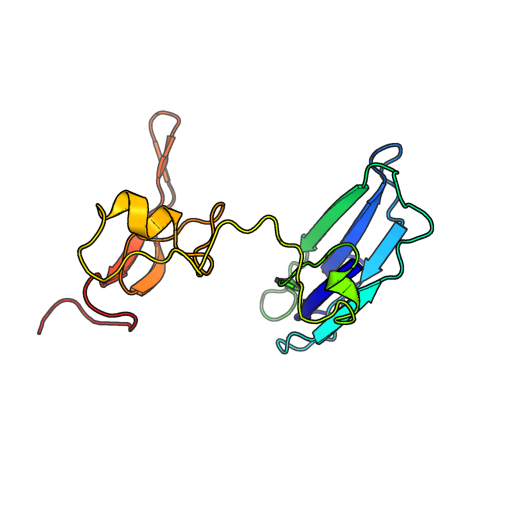 . SER A 1 103 ? -14.161 -1.584 -28.507 1.00 59.69 103 SER A C 1
ATOM 784 O O . SER A 1 103 ? -15.386 -1.581 -28.385 1.00 59.69 103 SER A O 1
ATOM 786 N N . MET A 1 104 ? -13.379 -0.676 -27.915 1.00 60.84 104 MET A N 1
ATOM 787 C CA . MET A 1 104 ? -13.858 0.409 -27.048 1.00 60.84 104 MET A CA 1
ATOM 788 C C . MET A 1 104 ? -12.982 1.657 -27.191 1.00 60.84 104 MET A C 1
ATOM 790 O O . MET A 1 104 ? -11.834 1.568 -27.633 1.00 60.84 104 MET A O 1
ATOM 794 N N . GLU A 1 105 ? -13.519 2.812 -26.796 1.00 67.81 105 GLU A N 1
ATOM 795 C CA . GLU A 1 105 ? -12.764 4.064 -26.764 1.00 67.81 105 GLU A CA 1
ATOM 796 C C . GLU A 1 105 ? -11.648 4.000 -25.710 1.00 67.81 105 GLU A C 1
ATOM 798 O O . GLU A 1 105 ? -11.756 3.335 -24.676 1.00 67.81 105 GLU A O 1
ATOM 803 N N . THR A 1 106 ? -10.569 4.744 -25.940 1.00 60.53 106 THR A N 1
ATOM 804 C CA . THR A 1 106 ? -9.348 4.723 -25.121 1.00 60.53 106 THR A CA 1
ATOM 805 C C . THR A 1 106 ? -9.613 4.909 -23.619 1.00 60.53 106 THR A C 1
ATOM 807 O O . THR A 1 106 ? -9.057 4.184 -22.796 1.00 60.53 106 THR A O 1
ATOM 810 N N . CYS A 1 107 ? -10.502 5.831 -23.236 1.00 56.31 107 CYS A N 1
ATOM 811 C CA . CYS A 1 107 ? -10.858 6.061 -21.828 1.00 56.31 107 CYS A CA 1
ATOM 812 C C . CYS A 1 107 ? -11.540 4.853 -21.169 1.00 56.31 107 CYS A C 1
ATOM 814 O O . CYS A 1 107 ? -11.370 4.626 -19.972 1.00 56.31 107 CYS A O 1
ATOM 816 N N . GLU A 1 108 ? -12.307 4.079 -21.931 1.00 61.59 108 GLU A N 1
ATOM 817 C CA . GLU A 1 108 ? -13.034 2.925 -21.411 1.00 61.59 108 GLU A CA 1
ATOM 818 C C . GLU A 1 108 ? -12.110 1.710 -21.266 1.00 61.59 108 GLU A C 1
ATOM 820 O O . GLU A 1 108 ? -12.195 0.987 -20.273 1.00 61.59 108 GLU A O 1
ATOM 825 N N . LEU A 1 109 ? -11.157 1.545 -22.192 1.00 59.84 109 LEU A N 1
ATOM 826 C CA . LEU A 1 109 ? -10.052 0.592 -22.055 1.00 59.84 109 LEU A CA 1
ATOM 827 C C . LEU A 1 109 ? -9.225 0.878 -20.795 1.00 59.84 109 LEU A C 1
ATOM 829 O O . LEU A 1 109 ? -8.896 -0.048 -20.055 1.00 59.84 109 LEU A O 1
ATOM 833 N N . PHE A 1 110 ? -8.951 2.156 -20.508 1.00 63.34 110 PHE A N 1
ATOM 834 C CA . PHE A 1 110 ? -8.222 2.556 -19.302 1.00 63.34 110 PHE A CA 1
ATOM 835 C C . PHE A 1 110 ? -8.943 2.233 -18.004 1.00 63.34 110 PHE A C 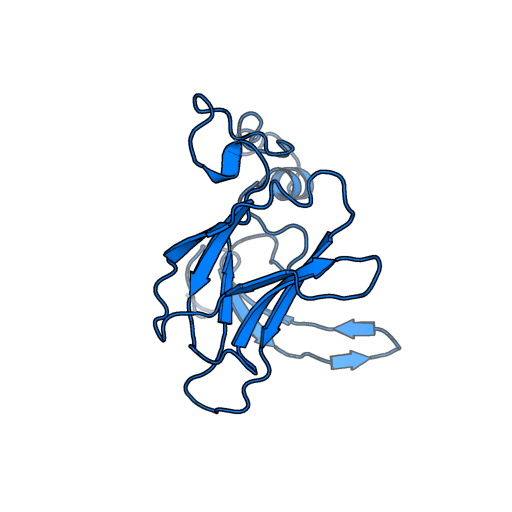1
ATOM 837 O O . PHE A 1 110 ? -8.311 1.779 -17.052 1.00 63.34 110 PHE A O 1
ATOM 844 N N . ALA A 1 111 ? -10.253 2.457 -17.961 1.00 62.81 111 ALA A N 1
ATOM 845 C CA . ALA A 1 111 ? -11.060 2.135 -16.791 1.00 62.81 111 ALA A CA 1
ATOM 846 C C . ALA A 1 111 ? -11.188 0.615 -16.566 1.00 62.81 111 ALA A C 1
ATOM 848 O O . ALA A 1 111 ? -11.405 0.179 -15.438 1.00 62.81 111 ALA A O 1
ATOM 849 N N . ALA A 1 112 ? -11.054 -0.189 -17.625 1.00 60.41 112 ALA A N 1
ATOM 850 C CA . ALA A 1 112 ? -11.205 -1.642 -17.585 1.00 60.41 112 ALA A CA 1
ATOM 851 C C . ALA A 1 112 ? -9.904 -2.416 -17.286 1.00 60.41 112 ALA A C 1
ATOM 853 O O . ALA A 1 112 ? -9.958 -3.646 -17.170 1.00 60.41 112 ALA A O 1
ATOM 854 N N . ASP A 1 113 ? -8.749 -1.747 -17.185 1.00 64.56 113 ASP A N 1
ATOM 855 C CA . ASP A 1 113 ? -7.466 -2.374 -16.851 1.00 64.56 113 ASP A CA 1
ATOM 856 C C . ASP A 1 113 ? -7.346 -2.605 -15.330 1.00 64.56 113 ASP A C 1
ATOM 858 O O . ASP A 1 113 ? -7.130 -1.652 -14.577 1.00 64.56 113 ASP A O 1
ATOM 862 N N . PRO A 1 114 ? -7.459 -3.857 -14.843 1.00 60.66 114 PRO A N 1
ATOM 863 C CA . PRO A 1 114 ? -7.414 -4.137 -13.409 1.00 60.66 114 PRO A CA 1
ATOM 864 C C . PRO A 1 114 ? -6.012 -4.039 -12.812 1.00 60.66 114 PRO A C 1
ATOM 866 O O . PRO A 1 114 ? -5.883 -4.020 -11.590 1.00 60.66 114 PRO A O 1
ATOM 869 N N . MET A 1 115 ? -4.966 -4.008 -13.641 1.00 68.88 115 MET A N 1
ATOM 870 C CA . MET A 1 115 ? -3.593 -3.788 -13.184 1.00 68.88 115 MET A CA 1
ATOM 871 C C . MET A 1 115 ? -3.273 -2.299 -13.078 1.00 68.88 115 MET A C 1
ATOM 873 O O . MET A 1 115 ? -2.240 -1.933 -12.521 1.00 68.88 115 MET A O 1
ATOM 877 N N . ARG A 1 116 ? -4.155 -1.428 -13.578 1.00 71.56 116 ARG A N 1
ATOM 878 C CA . ARG A 1 116 ? -3.958 0.012 -13.554 1.00 71.56 116 ARG A CA 1
ATOM 879 C C . ARG A 1 116 ? -4.462 0.624 -12.239 1.00 71.56 116 ARG A C 1
ATOM 881 O O . ARG A 1 116 ? -5.661 0.552 -11.945 1.00 71.56 116 ARG A O 1
ATOM 888 N N . PRO A 1 117 ? -3.587 1.293 -11.467 1.00 74.69 117 PRO A N 1
ATOM 889 C CA . PRO A 1 117 ? -3.979 2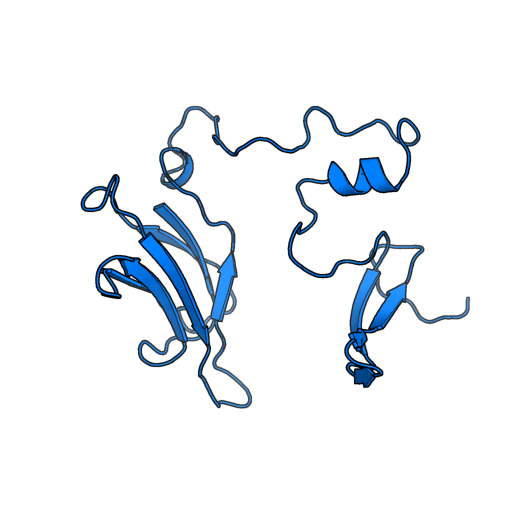.010 -10.261 1.00 74.69 117 PRO A CA 1
ATOM 890 C C . PRO A 1 117 ? -5.102 3.024 -10.507 1.00 74.69 117 PRO A C 1
ATOM 892 O O . PRO A 1 117 ? -4.983 3.908 -11.351 1.00 74.69 117 PRO A O 1
ATOM 895 N N . GLN A 1 118 ? -6.170 2.930 -9.715 1.00 71.75 118 GLN A N 1
ATOM 896 C CA . GLN A 1 118 ? -7.338 3.818 -9.826 1.00 71.75 118 GLN A CA 1
ATOM 897 C C . GLN A 1 118 ? -7.170 5.139 -9.057 1.00 71.75 118 GLN A C 1
ATOM 899 O O . GLN A 1 118 ? -7.809 6.136 -9.377 1.00 71.75 118 GLN A O 1
ATOM 904 N N . TYR A 1 119 ? -6.298 5.151 -8.045 1.00 76.56 119 TYR A N 1
ATOM 905 C CA . TYR A 1 119 ? -6.084 6.295 -7.145 1.00 76.56 119 TYR A CA 1
ATOM 906 C C . TYR A 1 119 ? -4.632 6.787 -7.122 1.00 76.56 119 TYR A C 1
ATOM 908 O O . TYR A 1 119 ? -4.269 7.599 -6.277 1.00 76.56 119 TYR A O 1
ATOM 916 N N . HIS A 1 120 ? -3.802 6.311 -8.053 1.00 84.56 120 HIS A N 1
ATOM 917 C CA . HIS A 1 120 ? -2.439 6.800 -8.245 1.00 84.56 120 HIS A CA 1
ATOM 918 C C . HIS A 1 120 ? -2.311 7.392 -9.643 1.00 84.56 120 HIS A C 1
ATOM 920 O O . HIS A 1 120 ? -2.915 6.898 -10.598 1.00 84.56 120 HIS A O 1
ATOM 926 N N . TYR A 1 121 ? -1.519 8.457 -9.763 1.00 82.00 121 TYR A N 1
ATOM 927 C CA . TYR A 1 121 ? -1.210 9.041 -11.059 1.00 82.00 121 TYR A CA 1
ATOM 928 C C . TYR A 1 121 ? -0.555 7.993 -11.965 1.00 82.00 121 TYR A C 1
ATOM 930 O O . TYR A 1 121 ? 0.454 7.390 -11.612 1.00 82.00 121 TYR A O 1
ATOM 938 N N . THR A 1 122 ? -1.134 7.801 -13.145 1.00 83.25 122 THR A N 1
ATOM 939 C CA . THR A 1 122 ? -0.600 6.961 -14.215 1.00 83.25 122 THR A CA 1
ATOM 940 C C . THR A 1 122 ? -0.850 7.671 -15.536 1.00 83.25 122 THR A C 1
ATOM 942 O O . THR A 1 122 ? -1.901 8.290 -15.720 1.00 83.25 122 THR A O 1
ATOM 945 N 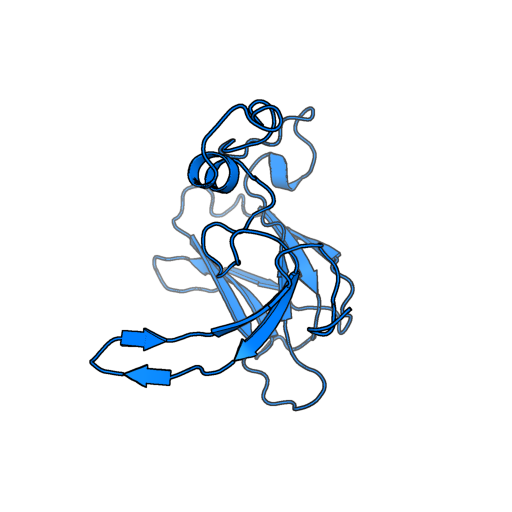N . GLN A 1 123 ? 0.087 7.592 -16.478 1.00 78.62 123 GLN A N 1
ATOM 946 C CA . GLN A 1 123 ? -0.154 8.141 -17.814 1.00 78.62 123 GLN A CA 1
ATOM 947 C C . GLN A 1 123 ? -0.930 7.160 -18.642 1.00 78.62 123 GLN A C 1
ATOM 949 O O . GLN A 1 123 ? -0.820 5.958 -18.414 1.00 78.62 123 GLN A O 1
ATOM 954 N N . TYR A 1 124 ? -1.755 7.683 -19.543 1.00 72.12 124 TYR A N 1
ATOM 955 C CA . TYR A 1 124 ? -2.673 6.884 -20.332 1.00 72.12 124 TYR A CA 1
ATOM 956 C C . TYR A 1 124 ? -1.914 5.691 -20.939 1.00 72.12 124 TYR A C 1
ATOM 958 O O . TYR A 1 124 ? -2.150 4.582 -20.507 1.00 72.12 124 TYR A O 1
ATOM 966 N N . GLN A 1 125 ? -0.851 5.849 -21.715 1.00 77.19 125 GLN A N 1
ATOM 967 C CA . GLN A 1 125 ? -0.108 4.690 -22.248 1.00 77.19 125 GLN A CA 1
ATOM 968 C C . GLN A 1 125 ? 1.389 4.719 -21.926 1.00 77.19 125 GLN A C 1
ATOM 970 O O . GLN A 1 125 ? 1.843 5.611 -21.220 1.00 77.19 125 GLN A O 1
ATOM 975 N N . GLY A 1 126 ? 2.134 3.756 -22.477 1.00 85.19 126 GLY A N 1
ATOM 976 C CA . GLY A 1 126 ? 3.593 3.801 -22.579 1.00 85.19 126 GLY A CA 1
ATOM 977 C C . GLY A 1 126 ? 4.342 3.703 -21.250 1.00 85.19 126 GLY A C 1
ATOM 978 O O . GLY A 1 126 ? 3.877 3.087 -20.290 1.00 85.19 126 GLY A O 1
ATOM 979 N N . TRP A 1 127 ? 5.526 4.306 -21.221 1.00 85.38 127 TRP A N 1
ATOM 980 C CA . TRP A 1 127 ? 6.432 4.331 -20.080 1.00 85.38 127 TRP A CA 1
ATOM 981 C C . TRP A 1 127 ? 6.438 5.693 -19.390 1.00 85.38 127 TRP A C 1
ATOM 983 O O . TRP A 1 127 ? 6.521 6.741 -20.037 1.00 85.38 127 TRP A O 1
ATOM 993 N N . ILE A 1 128 ? 6.406 5.672 -18.058 1.00 90.56 128 ILE A N 1
ATOM 994 C CA . ILE A 1 128 ? 6.568 6.854 -17.211 1.00 90.56 128 ILE A CA 1
ATOM 995 C C . ILE A 1 128 ? 7.639 6.575 -16.174 1.00 90.56 128 ILE A C 1
ATOM 997 O O . ILE A 1 128 ? 7.773 5.448 -15.699 1.00 90.56 128 ILE A O 1
ATOM 1001 N N . ASN A 1 129 ? 8.368 7.611 -15.790 1.00 87.19 129 ASN A N 1
ATOM 1002 C CA . ASN A 1 129 ? 9.289 7.549 -14.665 1.00 87.19 129 ASN A CA 1
ATOM 1003 C C . ASN A 1 129 ? 9.224 8.860 -13.882 1.00 87.19 129 ASN A C 1
ATOM 1005 O O . ASN A 1 129 ? 8.147 9.252 -13.436 1.00 87.19 129 ASN A O 1
ATOM 1009 N N . ASP A 1 130 ? 10.363 9.516 -13.695 1.00 94.31 130 ASP A N 1
ATOM 1010 C CA . ASP A 1 130 ? 10.572 10.542 -12.689 1.00 94.31 130 ASP A CA 1
ATOM 1011 C C . ASP A 1 130 ? 9.485 11.630 -12.744 1.00 94.31 130 ASP A C 1
ATOM 1013 O O . ASP A 1 130 ? 9.218 12.190 -13.822 1.00 94.31 130 ASP A O 1
ATOM 1017 N N . PRO A 1 131 ? 8.866 11.967 -11.597 1.00 91.44 131 PRO A N 1
ATOM 1018 C CA . PRO A 1 131 ? 8.004 13.131 -11.511 1.00 91.44 131 PRO A CA 1
ATOM 1019 C C . PRO A 1 131 ? 8.829 14.395 -11.772 1.00 91.44 131 PRO A C 1
ATOM 1021 O O . PRO A 1 131 ? 9.967 14.537 -11.326 1.00 91.44 131 PRO A O 1
ATOM 1024 N N . ALA A 1 132 ? 8.237 15.342 -12.486 1.00 88.19 132 ALA A N 1
ATOM 1025 C CA . ALA A 1 132 ? 8.861 16.593 -12.878 1.00 88.19 132 ALA A CA 1
ATOM 1026 C C . ALA A 1 132 ? 7.907 17.770 -12.647 1.00 88.19 132 ALA A C 1
ATOM 1028 O O . ALA A 1 132 ? 6.687 17.624 -12.654 1.00 88.19 132 ALA A O 1
ATOM 1029 N N . GLY A 1 133 ? 8.468 18.963 -12.446 1.00 87.69 133 GLY A N 1
ATOM 1030 C CA . GLY A 1 133 ? 7.707 20.217 -12.470 1.00 87.69 133 GLY A CA 1
ATOM 1031 C C . GLY A 1 133 ? 6.558 20.325 -11.458 1.00 87.69 133 GLY A C 1
ATOM 1032 O O . GLY A 1 133 ? 5.596 21.049 -11.730 1.00 87.69 133 GLY A O 1
ATOM 1033 N N . LEU A 1 134 ? 6.643 19.631 -10.313 1.00 90.81 134 LEU A N 1
ATOM 1034 C CA . LEU A 1 134 ? 5.664 19.761 -9.234 1.00 90.81 134 LEU A CA 1
ATOM 1035 C C . LEU A 1 134 ? 5.590 21.228 -8.791 1.00 90.81 134 LEU A C 1
ATOM 1037 O O . LEU A 1 134 ? 6.551 21.777 -8.254 1.00 90.81 134 LEU A O 1
ATOM 1041 N N . SER A 1 135 ? 4.462 21.879 -9.053 1.00 89.38 135 SER A N 1
ATOM 1042 C CA . SER A 1 135 ? 4.286 23.308 -8.794 1.00 89.38 135 SER A CA 1
ATOM 1043 C C . SER A 1 135 ? 2.842 23.632 -8.433 1.00 89.38 135 SER A C 1
ATOM 1045 O O . SER A 1 135 ? 1.910 22.949 -8.853 1.00 89.38 135 SER A O 1
ATOM 1047 N N . GLN A 1 136 ? 2.645 24.683 -7.638 1.00 92.56 136 GLN A N 1
ATOM 1048 C CA . GLN A 1 136 ? 1.320 25.222 -7.355 1.00 92.56 136 GLN A CA 1
ATOM 1049 C C . GLN A 1 136 ? 1.149 26.539 -8.107 1.00 92.56 136 GLN A C 1
ATOM 1051 O O . GLN A 1 136 ? 1.953 27.458 -7.956 1.00 92.56 136 GLN A O 1
ATOM 1056 N N . TRP A 1 137 ? 0.093 26.644 -8.908 1.00 82.31 137 TRP A N 1
ATOM 1057 C CA . TRP A 1 137 ? -0.217 27.850 -9.664 1.00 82.31 137 TRP A CA 1
ATOM 1058 C C . TRP A 1 137 ? -1.727 28.078 -9.714 1.00 82.31 137 TRP A C 1
ATOM 1060 O O . TRP A 1 137 ? -2.501 27.165 -9.992 1.00 82.31 137 TRP A O 1
ATOM 1070 N N . ASN A 1 138 ? -2.157 29.304 -9.400 1.00 91.25 138 ASN A N 1
ATOM 1071 C CA . ASN A 1 138 ? -3.564 29.720 -9.399 1.00 91.25 138 ASN A CA 1
ATOM 1072 C C . ASN A 1 138 ? -4.508 28.765 -8.626 1.00 91.25 138 ASN A C 1
ATOM 1074 O O . ASN A 1 138 ? -5.571 28.380 -9.114 1.00 91.25 138 ASN A O 1
ATOM 1078 N N . GLY A 1 139 ? -4.083 28.330 -7.434 1.00 92.44 139 GLY A N 1
ATOM 1079 C CA . GLY A 1 139 ? -4.855 27.424 -6.574 1.00 92.44 139 GLY A CA 1
ATOM 1080 C C . GLY A 1 139 ? -4.902 25.962 -7.038 1.00 92.44 139 GLY A C 1
ATOM 1081 O O . GLY A 1 139 ? -5.666 25.181 -6.477 1.00 92.44 139 GLY A O 1
ATOM 1082 N N . LYS A 1 140 ? -4.106 25.572 -8.042 1.00 88.81 140 LYS A N 1
ATOM 1083 C CA . LYS A 1 140 ? -4.022 24.197 -8.554 1.00 88.81 140 LYS A CA 1
ATOM 1084 C C . LYS A 1 140 ? -2.614 23.637 -8.403 1.00 88.81 140 LYS A C 1
ATOM 1086 O O . LYS A 1 140 ? -1.637 24.369 -8.530 1.00 88.81 140 LYS A O 1
ATOM 1091 N N . HIS A 1 141 ? -2.524 22.333 -8.169 1.00 91.56 141 HIS A N 1
ATOM 1092 C CA . HIS A 1 141 ? -1.268 21.593 -8.229 1.00 91.56 141 HIS A CA 1
ATOM 1093 C C . HIS A 1 141 ? -1.058 21.075 -9.653 1.00 91.56 141 HIS A C 1
ATOM 1095 O O . HIS A 1 141 ? -1.974 20.521 -10.260 1.00 91.56 141 HIS A O 1
ATOM 1101 N N . HIS A 1 142 ? 0.143 21.273 -10.175 1.00 89.38 142 HIS A N 1
ATOM 1102 C CA . HIS A 1 142 ? 0.606 20.788 -11.465 1.00 89.38 142 HIS A CA 1
ATOM 1103 C C . HIS A 1 142 ? 1.691 19.744 -11.213 1.00 89.38 142 HIS A C 1
ATOM 1105 O O . HIS A 1 142 ? 2.613 19.999 -10.443 1.00 89.38 142 HIS A O 1
ATOM 1111 N N . LEU A 1 143 ? 1.576 18.586 -11.858 1.00 88.88 143 LEU A N 1
ATOM 1112 C CA . LEU A 1 143 ? 2.550 17.499 -11.826 1.00 88.88 143 LEU A CA 1
ATOM 1113 C C . LEU A 1 143 ? 2.829 17.079 -13.270 1.00 88.88 143 LEU A C 1
ATOM 1115 O O . LEU A 1 143 ? 1.893 16.869 -14.041 1.00 88.88 143 LEU A O 1
ATOM 1119 N N . PHE A 1 144 ? 4.104 16.963 -13.621 1.00 87.88 144 PHE A N 1
ATOM 1120 C CA . PHE A 1 144 ? 4.574 16.406 -14.884 1.00 87.88 144 PHE A CA 1
ATOM 1121 C C . PHE A 1 144 ? 5.334 15.109 -14.598 1.00 87.88 144 PHE A C 1
ATOM 1123 O O . PHE A 1 144 ? 5.687 14.821 -13.455 1.00 87.88 144 PHE A O 1
ATOM 1130 N N . SER A 1 145 ? 5.622 14.338 -15.637 1.00 90.38 145 SER A N 1
ATOM 1131 C CA . SER A 1 145 ? 6.542 13.208 -15.558 1.00 90.38 145 SER A CA 1
ATOM 1132 C C . SER A 1 145 ? 7.325 13.096 -16.858 1.00 90.38 145 SER A C 1
ATOM 1134 O O . SER A 1 145 ? 6.856 13.542 -17.911 1.00 90.38 145 SER A O 1
ATOM 1136 N N . GLN A 1 146 ? 8.500 12.472 -16.801 1.00 90.81 146 GLN A N 1
ATOM 1137 C CA . GLN A 1 146 ? 9.082 11.894 -18.010 1.00 90.81 146 GLN A CA 1
ATOM 1138 C C . GLN A 1 146 ? 8.099 10.861 -18.585 1.00 90.81 146 GLN A C 1
ATOM 1140 O O . GLN A 1 146 ? 7.432 10.137 -17.836 1.00 90.81 146 GLN A O 1
ATOM 1145 N N . PHE A 1 147 ? 7.944 10.869 -19.908 1.00 87.50 147 PHE A N 1
ATOM 1146 C CA . PHE A 1 147 ? 6.903 10.117 -20.596 1.00 87.50 147 PHE A CA 1
ATOM 1147 C C . PHE A 1 147 ? 7.377 9.684 -21.983 1.00 87.50 147 PHE A C 1
ATOM 1149 O O . PHE A 1 147 ? 7.784 10.526 -22.788 1.00 87.50 147 PHE A O 1
ATOM 1156 N N . TYR A 1 148 ? 7.285 8.385 -22.260 1.00 86.31 148 TYR A N 1
ATOM 1157 C CA . TYR A 1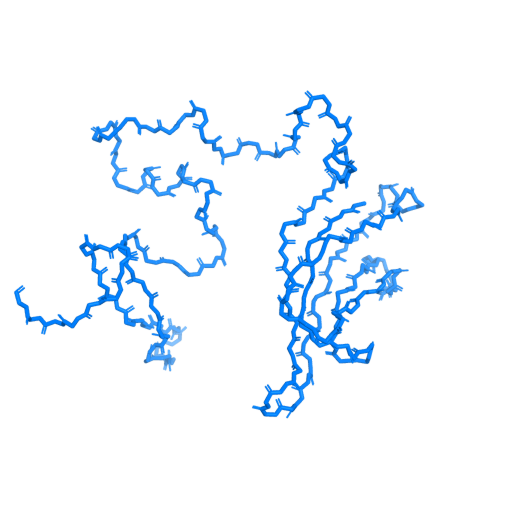 148 ? 7.482 7.812 -23.584 1.00 86.31 148 TYR A CA 1
ATOM 1158 C C . TYR A 1 148 ? 6.209 7.067 -24.012 1.00 86.31 148 TYR A C 1
ATOM 1160 O O . TYR A 1 148 ? 5.881 6.039 -23.424 1.00 86.31 148 TYR A O 1
ATOM 1168 N N . PRO A 1 149 ? 5.448 7.583 -24.992 1.00 83.00 149 PRO A N 1
ATOM 1169 C CA . PRO A 1 149 ? 4.126 7.052 -25.319 1.00 83.00 149 PRO A CA 1
ATOM 1170 C C . PRO A 1 149 ? 4.149 5.721 -26.074 1.00 83.00 149 PRO A C 1
ATOM 1172 O O . PRO A 1 149 ? 3.134 5.027 -26.065 1.00 83.00 149 PRO A O 1
ATOM 1175 N N . ASP A 1 150 ? 5.239 5.388 -26.762 1.00 82.44 150 ASP A N 1
ATOM 1176 C CA . ASP A 1 150 ? 5.195 4.373 -27.821 1.00 82.44 150 ASP A CA 1
ATOM 1177 C C . ASP A 1 150 ? 5.464 2.946 -27.323 1.00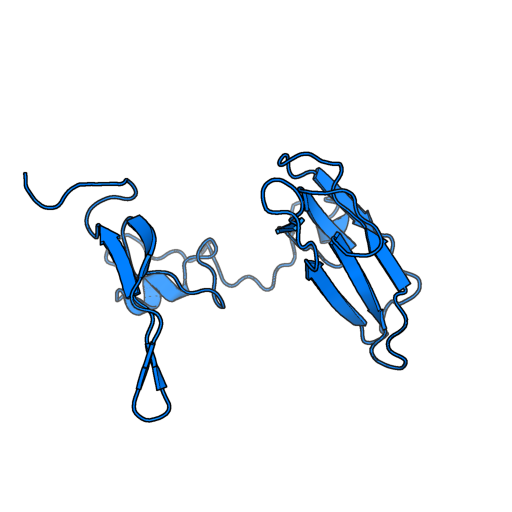 82.44 150 ASP A C 1
ATOM 1179 O O . ASP A 1 150 ? 4.968 1.991 -27.919 1.00 82.44 150 ASP A O 1
ATOM 1183 N N . ASP A 1 151 ? 6.202 2.787 -26.220 1.00 77.62 151 ASP A N 1
ATOM 1184 C CA . ASP A 1 151 ? 6.614 1.479 -25.697 1.00 77.62 151 ASP A CA 1
ATOM 1185 C C . ASP A 1 151 ? 6.634 1.485 -24.152 1.00 77.62 151 ASP A C 1
ATOM 1187 O O . ASP A 1 151 ? 6.947 2.520 -23.555 1.00 77.62 151 ASP A O 1
ATOM 1191 N N . PRO A 1 152 ? 6.335 0.364 -23.466 1.00 82.75 152 PRO A N 1
ATOM 1192 C CA . PRO A 1 152 ? 6.552 0.183 -22.023 1.00 82.75 152 PRO A CA 1
ATOM 1193 C C . PRO A 1 152 ? 8.029 0.127 -21.577 1.00 82.75 152 PRO A C 1
ATOM 1195 O O . PRO A 1 152 ? 8.323 -0.454 -20.532 1.00 82.75 152 PRO A O 1
ATOM 1198 N N . PHE A 1 153 ? 8.966 0.723 -22.315 1.00 86.00 153 PHE A N 1
ATOM 1199 C CA . PHE A 1 153 ? 10.370 0.841 -21.915 1.00 86.00 153 PHE A CA 1
ATOM 1200 C C . PHE A 1 153 ? 10.838 2.288 -21.976 1.00 86.00 153 PHE A C 1
ATOM 1202 O O . PHE A 1 153 ? 10.270 3.126 -22.667 1.00 86.00 153 PHE A O 1
ATOM 1209 N N . TRP A 1 154 ? 11.919 2.583 -21.264 1.00 85.50 154 TRP A N 1
ATOM 1210 C CA . TRP A 1 154 ? 12.562 3.883 -21.367 1.00 85.50 154 TRP A CA 1
ATOM 1211 C C . TRP A 1 154 ? 13.110 4.130 -22.784 1.00 85.50 154 TRP A C 1
ATOM 1213 O O . TRP A 1 154 ? 13.692 3.230 -23.394 1.00 85.50 154 TRP A O 1
ATOM 1223 N N . ALA A 1 155 ? 12.996 5.370 -23.268 1.00 79.81 155 ALA A N 1
ATOM 1224 C CA . ALA A 1 155 ? 13.607 5.819 -24.515 1.00 79.81 155 ALA A CA 1
ATOM 1225 C C . ALA A 1 155 ? 14.081 7.278 -24.427 1.00 79.81 155 ALA A C 1
ATOM 1227 O O . ALA A 1 155 ? 13.616 8.066 -23.602 1.00 79.81 155 ALA A O 1
ATOM 1228 N N . VAL A 1 156 ? 14.991 7.644 -25.329 1.00 76.44 156 VAL A N 1
ATOM 1229 C CA . VAL A 1 156 ? 15.398 9.031 -25.591 1.00 76.44 156 VAL A CA 1
ATOM 1230 C C . VAL A 1 156 ? 14.587 9.575 -26.763 1.00 76.44 156 VAL A C 1
ATOM 1232 O O . VAL A 1 156 ? 14.422 8.894 -27.771 1.00 76.44 156 VAL A O 1
ATOM 1235 N N . PHE A 1 157 ? 14.112 10.818 -26.666 1.00 56.06 157 PHE A N 1
ATOM 1236 C CA . PHE A 1 157 ? 13.492 11.501 -27.802 1.00 56.06 157 PHE A CA 1
ATOM 1237 C C . PHE A 1 157 ? 14.518 11.666 -28.937 1.00 56.06 157 PHE A C 1
ATOM 1239 O O . PHE A 1 157 ? 15.421 12.497 -28.841 1.00 56.06 157 PHE A O 1
ATOM 1246 N N . GLY A 1 158 ? 14.356 10.886 -30.010 1.00 57.38 158 GLY A N 1
ATOM 1247 C CA . GLY A 1 158 ? 15.101 11.022 -31.263 1.00 57.38 158 GLY A CA 1
ATOM 1248 C C . GLY A 1 158 ? 15.788 9.742 -31.743 1.00 57.38 158 GLY A C 1
ATOM 1249 O O . GLY A 1 158 ? 17.005 9.629 -31.620 1.00 57.38 158 GLY A O 1
ATOM 1250 N N . MET A 1 159 ? 15.024 8.838 -32.364 1.00 37.62 159 MET A N 1
ATOM 1251 C CA . MET A 1 159 ? 15.463 7.994 -33.487 1.00 37.62 159 MET A CA 1
ATOM 1252 C C . MET A 1 159 ? 14.259 7.537 -34.305 1.00 37.62 159 MET A C 1
ATOM 1254 O O . MET A 1 159 ? 13.231 7.207 -33.679 1.00 37.62 159 MET A O 1
#

pLDDT: mean 76.49, std 16.48, range [31.59, 96.06]

Nearest PDB structures (foldseek):
  7qx6-assembly1_A  TM=3.688E-01  e=6.793E-01  Bacillus thuringiensis serovar israelensis
  7qx5-assembly1_A  TM=3.608E-01  e=9.108E-01  Bacillus thuringiensis serovar israelensis
  7qx4-assembly1_A  TM=3.595E-01  e=1.024E+00  Bacillus thuringiensis serovar israelensis
  5wja-assembly1_A  TM=3.106E-01  e=3.723E+00  Rattus norvegicus
  8dsn-assembly1_A  TM=2.626E-01  e=3.311E+00  Rattus norvegicus

Solvent-accessible surface area (backbone atoms only — not comparable to full-atom values): 9906 Å² total; per-residue (Å²): 50,20,30,30,36,9,21,21,65,32,90,88,33,17,32,42,30,38,27,36,65,89,81,64,47,72,78,44,76,47,53,22,82,66,36,78,70,68,42,81,46,72,46,90,53,73,92,54,65,91,57,67,63,48,80,45,79,40,71,65,53,83,52,94,85,70,47,46,62,44,78,47,76,76,30,61,67,64,46,29,72,73,70,38,90,87,55,67,77,60,90,79,71,54,62,94,73,54,68,57,93,88,68,62,58,73,72,56,54,59,74,40,38,65,87,54,67,90,89,50,96,74,69,93,58,42,22,73,63,61,77,36,77,74,42,79,58,96,94,39,82,43,76,44,53,51,73,34,71,89,42,81,50,92,78,73,99,82,130

Foldseek 3Di:
DKWWKAFDDDQVAFWKFKAFPPPRDGPDIDGHPHGRDIDMDADDPVVCVPGDIDIDGGQRDPDPPGGYMDIGDDADDPVRVVPPPPDRPDVDLEDVPQAPVPRDDLVVNQSHDPVDDPPDDDDSAADWDDKDDFDDDPNDTDIDTDDDHPHNDDDDPDD